Protein AF-A0A7C6B8F6-F1 (afdb_monomer_lite)

Radius of gyration: 16.32 Å; chains: 1; bounding box: 37×28×40 Å

Foldseek 3Di:
DDDPDPVVVCVVPLLVDQAEEELADDDCDPHNVVSVVSVHHYYYNPVVVLQVVLVVVCVVVVNPDDSVVSSVVSVVVVVD

Structure (mmCIF, N/CA/C/O backbone):
data_AF-A0A7C6B8F6-F1
#
_entry.id   AF-A0A7C6B8F6-F1
#
loop_
_atom_site.group_PDB
_atom_site.id
_atom_site.type_symbol
_atom_site.label_atom_id
_atom_site.label_alt_id
_atom_site.label_comp_id
_atom_site.label_asym_id
_atom_site.label_entity_id
_atom_site.label_seq_id
_atom_site.pdbx_PDB_ins_code
_atom_site.Cartn_x
_atom_site.Cartn_y
_atom_site.Cartn_z
_atom_site.occupancy
_atom_site.B_iso_or_equiv
_atom_site.auth_seq_id
_atom_site.auth_comp_id
_atom_site.auth_asym_id
_atom_site.auth_atom_id
_atom_site.pdbx_PDB_model_num
ATOM 1 N N . GLU A 1 1 ? -19.075 10.307 3.763 1.00 63.38 1 GLU A N 1
ATOM 2 C CA . GLU A 1 1 ? -18.399 9.040 3.402 1.00 63.38 1 GLU A CA 1
ATOM 3 C C . GLU A 1 1 ? -18.825 7.938 4.361 1.00 63.38 1 GLU A C 1
ATOM 5 O O . GLU A 1 1 ? -19.132 8.251 5.507 1.00 63.38 1 GLU A O 1
ATOM 10 N N . ALA A 1 2 ? -18.878 6.688 3.894 1.00 88.38 2 ALA A N 1
ATOM 11 C CA . ALA A 1 2 ? -19.336 5.529 4.665 1.00 88.38 2 ALA A CA 1
ATOM 12 C C . ALA A 1 2 ? -18.179 4.561 4.976 1.00 88.38 2 ALA A C 1
ATOM 14 O O . ALA A 1 2 ? -17.129 4.612 4.337 1.00 88.38 2 ALA A O 1
ATOM 15 N N . LEU A 1 3 ? -18.373 3.686 5.967 1.00 95.69 3 LEU A N 1
ATOM 16 C CA . LEU A 1 3 ? -17.479 2.552 6.226 1.00 95.69 3 LEU A CA 1
ATOM 17 C C . LEU A 1 3 ? -17.547 1.537 5.063 1.00 95.69 3 LEU A C 1
ATOM 19 O O . LEU A 1 3 ? -18.592 1.435 4.419 1.00 95.69 3 LEU A O 1
ATOM 23 N N . PRO A 1 4 ? -16.481 0.752 4.812 1.00 94.75 4 PRO A N 1
ATOM 24 C CA . PRO A 1 4 ? -16.422 -0.207 3.701 1.00 94.75 4 PRO A CA 1
ATOM 25 C C . PRO A 1 4 ? -17.370 -1.397 3.895 1.00 94.75 4 PRO A C 1
ATOM 27 O O . PRO A 1 4 ? -17.690 -2.109 2.949 1.00 94.75 4 PRO A O 1
ATOM 30 N N . CYS A 1 5 ? -17.811 -1.629 5.130 1.00 95.94 5 CYS A N 1
ATOM 31 C CA . CYS A 1 5 ? -18.783 -2.643 5.501 1.00 95.94 5 CYS A CA 1
ATOM 32 C C . CYS A 1 5 ? -19.472 -2.236 6.820 1.00 95.94 5 CYS A C 1
ATOM 34 O O . CYS A 1 5 ? -19.044 -1.270 7.465 1.00 95.94 5 CYS A O 1
ATOM 36 N N . PRO A 1 6 ? -20.534 -2.943 7.249 1.00 96.75 6 PRO A N 1
ATOM 37 C CA . PRO A 1 6 ? -21.165 -2.693 8.539 1.00 96.75 6 PRO A CA 1
ATOM 38 C C . PRO A 1 6 ? -20.162 -2.720 9.700 1.00 96.75 6 PRO A C 1
ATOM 40 O O . PRO A 1 6 ? -19.329 -3.621 9.803 1.00 96.75 6 PRO A O 1
ATOM 43 N N . GLU A 1 7 ? -20.295 -1.774 10.630 1.00 95.44 7 GLU A N 1
ATOM 44 C CA . GLU A 1 7 ? -19.374 -1.609 11.766 1.00 95.44 7 GLU A CA 1
ATOM 45 C C . GLU A 1 7 ? -19.241 -2.882 12.620 1.00 95.44 7 GLU A C 1
ATOM 47 O O . GLU A 1 7 ? -18.173 -3.174 13.152 1.00 95.44 7 GLU A O 1
ATOM 52 N N . ALA A 1 8 ? -20.303 -3.689 12.708 1.00 97.12 8 ALA A N 1
ATOM 53 C CA . ALA A 1 8 ? -20.291 -4.967 13.417 1.00 97.12 8 ALA A CA 1
ATOM 54 C C . ALA A 1 8 ? -19.254 -5.965 12.864 1.00 97.12 8 ALA A C 1
ATOM 56 O O . ALA A 1 8 ? -18.751 -6.795 13.619 1.00 97.12 8 ALA A O 1
ATOM 57 N N . ILE A 1 9 ? -18.924 -5.892 11.571 1.00 97.31 9 ILE A N 1
ATOM 58 C CA . ILE A 1 9 ? -17.870 -6.712 10.960 1.00 97.31 9 ILE A CA 1
ATOM 59 C C . ILE A 1 9 ? -16.504 -6.162 11.365 1.00 97.31 9 ILE A C 1
ATOM 61 O O . ILE A 1 9 ? -15.654 -6.918 11.832 1.00 97.31 9 ILE A O 1
ATOM 65 N N . LEU A 1 10 ? -16.315 -4.842 11.267 1.00 97.25 10 LEU A N 1
ATOM 66 C CA . LEU A 1 10 ? -15.061 -4.179 11.637 1.00 97.25 10 LEU A CA 1
ATOM 67 C C . LEU A 1 10 ? -14.688 -4.435 13.101 1.00 97.25 10 LEU A C 1
ATOM 69 O O . LEU A 1 10 ? -13.553 -4.819 13.375 1.00 9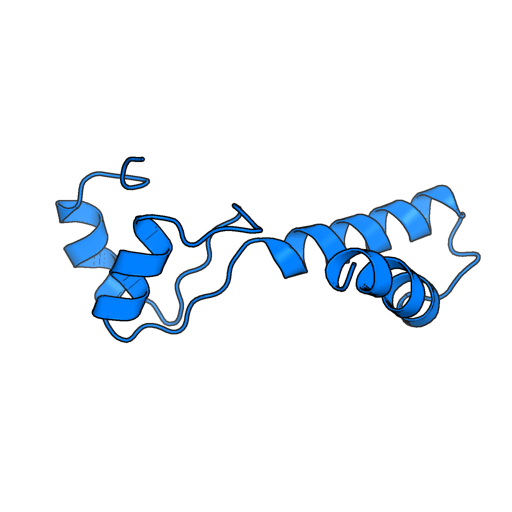7.25 10 LEU A O 1
ATOM 73 N N . LYS A 1 11 ? -15.665 -4.359 14.013 1.00 96.56 11 LYS A N 1
ATOM 74 C CA . LYS A 1 11 ? -15.496 -4.682 15.440 1.00 96.56 11 LYS A CA 1
ATOM 75 C C . LYS A 1 11 ? -15.004 -6.106 15.696 1.00 96.56 11 LYS A C 1
ATOM 77 O O . LYS A 1 11 ? -14.388 -6.351 16.725 1.00 96.56 11 LYS A O 1
ATOM 82 N N . LYS A 1 12 ? -15.272 -7.045 14.785 1.00 96.94 12 LYS A N 1
ATOM 83 C CA . LYS A 1 12 ? -14.807 -8.434 14.901 1.00 96.94 12 LYS A CA 1
ATOM 84 C C . LYS A 1 12 ? -13.414 -8.626 14.309 1.00 96.94 12 LYS A C 1
ATOM 86 O O . LYS A 1 12 ? -12.616 -9.350 14.889 1.00 96.94 12 LYS A O 1
ATOM 91 N N . VAL A 1 13 ? -13.120 -7.998 13.168 1.00 97.25 13 VAL A N 1
ATOM 92 C CA . VAL A 1 13 ? -11.899 -8.296 12.395 1.00 97.25 13 VAL A CA 1
ATOM 93 C C . VAL A 1 13 ? -10.725 -7.369 12.713 1.00 97.25 13 VAL A C 1
ATOM 95 O O . VAL A 1 13 ? -9.582 -7.827 12.773 1.00 97.25 13 VAL A O 1
ATOM 98 N N . VAL A 1 14 ? -10.982 -6.079 12.961 1.00 97.19 14 VAL A N 1
ATOM 99 C CA . VAL A 1 14 ? -9.933 -5.069 13.181 1.00 97.19 14 VAL A CA 1
ATOM 100 C C . VAL A 1 14 ? -9.120 -5.349 14.447 1.00 97.19 14 VAL A C 1
ATOM 102 O O . VAL A 1 14 ? -7.894 -5.295 14.351 1.00 97.19 14 VAL A O 1
ATOM 105 N N . PRO A 1 15 ? -9.704 -5.747 15.598 1.00 95.62 15 PRO A N 1
ATOM 106 C CA . PRO A 1 15 ? -8.918 -6.046 16.799 1.00 95.62 15 PRO A CA 1
ATOM 107 C C . PRO A 1 15 ? -7.890 -7.166 16.606 1.00 95.62 15 PRO A C 1
ATOM 109 O O . PRO A 1 15 ? -6.801 -7.098 17.175 1.00 95.62 15 PRO A O 1
ATOM 112 N N . SER A 1 16 ? -8.185 -8.160 15.762 1.00 96.06 16 SER A N 1
ATOM 113 C CA . SER A 1 16 ? -7.247 -9.237 15.412 1.00 96.06 16 SER A CA 1
ATOM 114 C C . SER A 1 16 ? -6.281 -8.887 14.275 1.00 96.06 16 SER A C 1
ATOM 116 O O . SER A 1 16 ? -5.298 -9.596 14.063 1.00 96.06 16 SER A O 1
ATOM 118 N N . ALA A 1 17 ? -6.531 -7.805 13.534 1.00 97.44 17 ALA A N 1
ATOM 119 C CA . ALA A 1 17 ? -5.697 -7.418 12.405 1.00 97.44 17 ALA A CA 1
ATOM 120 C C . ALA A 1 17 ? -4.319 -6.917 12.867 1.00 97.44 17 ALA A C 1
ATOM 122 O O . ALA A 1 17 ? -4.193 -6.231 13.890 1.00 97.44 17 ALA A O 1
ATOM 123 N N . LYS A 1 18 ? -3.282 -7.236 12.083 1.00 97.81 18 LYS A N 1
ATOM 124 C CA . LYS A 1 18 ? -1.917 -6.715 12.281 1.00 97.81 18 LYS A CA 1
ATOM 125 C C . LYS A 1 18 ? -1.767 -5.281 11.766 1.00 97.81 18 LYS A C 1
ATOM 127 O O . LYS A 1 18 ? -1.020 -4.503 12.345 1.00 97.81 18 LYS A O 1
ATOM 132 N N . ALA A 1 19 ? -2.485 -4.949 10.699 1.00 97.38 19 ALA A N 1
ATOM 133 C CA . ALA A 1 19 ? -2.556 -3.625 10.100 1.00 97.38 19 ALA A CA 1
ATOM 134 C C . ALA A 1 19 ? -3.874 -3.490 9.324 1.00 97.38 19 ALA A C 1
ATOM 136 O O . ALA A 1 19 ? -4.497 -4.495 8.971 1.00 97.38 19 ALA A O 1
ATOM 137 N N . CYS A 1 20 ? -4.279 -2.256 9.046 1.00 97.75 20 CYS A N 1
ATOM 138 C CA . CYS A 1 20 ? -5.431 -1.944 8.209 1.00 97.75 20 CYS A CA 1
ATOM 139 C C . CYS A 1 20 ? -4.976 -1.080 7.035 1.00 97.75 20 CYS A C 1
ATOM 141 O O . CYS A 1 20 ? -4.407 -0.008 7.235 1.00 97.75 20 CYS A O 1
ATOM 143 N N . VAL A 1 21 ? -5.216 -1.556 5.818 1.00 97.00 21 VAL A N 1
ATOM 144 C CA . VAL A 1 21 ? -4.783 -0.884 4.592 1.00 97.00 21 VAL A CA 1
ATOM 145 C C . VAL A 1 21 ? -6.010 -0.547 3.761 1.00 97.00 21 VAL A C 1
ATOM 147 O O . VAL A 1 21 ? -6.889 -1.393 3.603 1.00 97.00 21 VAL A O 1
ATOM 150 N N . ASP A 1 22 ? -6.074 0.683 3.270 1.00 96.94 22 ASP A N 1
ATOM 151 C CA . ASP A 1 22 ? -7.099 1.146 2.335 1.00 96.94 22 ASP A CA 1
ATOM 152 C C . ASP A 1 22 ? -6.439 1.418 0.981 1.00 96.94 22 ASP A C 1
ATOM 154 O O . ASP A 1 22 ? -5.308 1.891 0.938 1.00 96.94 22 ASP A O 1
ATOM 158 N N . VAL A 1 23 ? -7.121 1.104 -0.120 1.00 95.62 23 VAL A N 1
ATOM 159 C CA . VAL A 1 23 ? -6.614 1.358 -1.483 1.00 95.62 23 VAL A CA 1
ATOM 160 C C . VAL A 1 23 ? -6.840 2.805 -1.920 1.00 95.62 23 VAL A C 1
ATOM 162 O O . VAL A 1 23 ? -6.248 3.265 -2.893 1.00 95.62 23 VAL A O 1
ATOM 165 N N . ILE A 1 24 ? -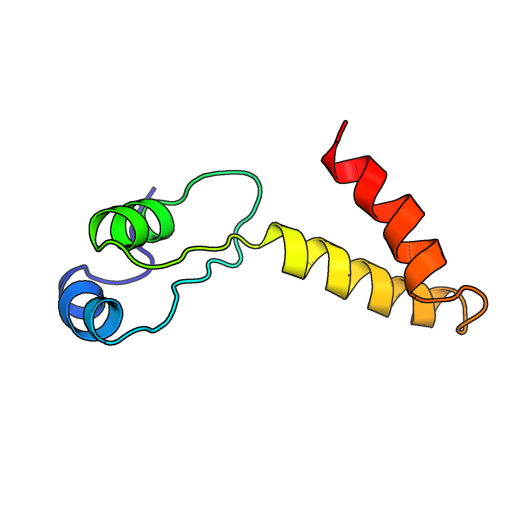7.702 3.533 -1.209 1.00 94.50 24 ILE A N 1
ATOM 166 C CA . ILE A 1 24 ? -7.910 4.964 -1.416 1.00 94.50 24 ILE A CA 1
ATOM 167 C C . ILE A 1 24 ? -6.671 5.718 -0.918 1.00 94.50 24 ILE A C 1
ATOM 169 O O . ILE A 1 24 ? -6.145 5.417 0.151 1.00 94.50 24 ILE A O 1
ATOM 173 N N . TYR A 1 25 ? -6.224 6.713 -1.681 1.00 92.88 25 TYR A N 1
ATOM 174 C CA . TYR A 1 25 ? -5.066 7.558 -1.377 1.00 92.88 25 TYR A CA 1
ATOM 175 C C . TYR A 1 25 ? -5.456 9.038 -1.261 1.00 92.88 25 TYR A C 1
ATOM 177 O O . TYR A 1 25 ? -6.543 9.447 -1.682 1.00 92.88 25 TYR A O 1
ATOM 185 N N . GLY A 1 26 ? -4.572 9.845 -0.669 1.00 87.56 26 GLY A N 1
ATOM 186 C CA . GLY A 1 26 ? -4.708 11.309 -0.622 1.00 87.56 26 GLY A CA 1
ATOM 187 C C . GLY A 1 26 ? -5.768 11.846 0.350 1.00 87.56 26 GLY A C 1
ATOM 188 O O . GLY A 1 26 ? -6.007 13.051 0.393 1.00 87.56 26 GLY A O 1
ATOM 189 N N . LYS A 1 27 ? -6.413 10.981 1.143 1.00 91.50 27 LYS A N 1
ATOM 190 C CA . LYS A 1 27 ? -7.345 11.379 2.209 1.00 91.50 27 LYS A CA 1
ATOM 191 C C . LYS A 1 27 ? -7.449 10.325 3.307 1.00 91.50 27 LYS A C 1
ATOM 193 O O . LYS A 1 27 ? -7.293 9.132 3.064 1.00 91.50 27 LYS A O 1
ATOM 198 N N . GLU A 1 28 ? -7.790 10.759 4.518 1.00 94.38 28 GLU A N 1
ATOM 199 C CA . GLU A 1 28 ? -8.139 9.840 5.602 1.00 94.38 28 GLU A CA 1
ATOM 200 C C . GLU A 1 28 ? -9.586 9.356 5.442 1.00 94.38 28 GLU A C 1
ATOM 202 O O . GLU A 1 28 ? -10.533 10.116 5.641 1.00 94.38 28 GLU A O 1
ATOM 207 N N . THR A 1 29 ? -9.761 8.077 5.108 1.00 97.00 29 THR A N 1
ATOM 208 C CA . THR A 1 29 ? -11.091 7.469 4.965 1.00 97.00 29 THR A CA 1
ATOM 209 C C . THR A 1 29 ? -11.723 7.149 6.327 1.00 97.00 29 THR A C 1
ATOM 211 O O . THR A 1 29 ? -11.011 6.978 7.327 1.00 97.00 29 THR A O 1
ATOM 214 N N . PRO A 1 30 ? -13.059 6.977 6.405 1.00 97.25 30 PRO A N 1
ATOM 215 C CA . PRO A 1 30 ? -13.721 6.512 7.625 1.00 97.25 30 PRO A CA 1
ATOM 216 C C . PRO A 1 30 ? -13.153 5.192 8.167 1.00 97.25 30 PRO A C 1
ATOM 218 O O . PRO A 1 30 ? -13.104 5.002 9.382 1.00 97.25 30 PRO A O 1
ATOM 221 N N . PHE A 1 31 ? -12.689 4.301 7.284 1.00 97.62 31 PHE A N 1
ATOM 222 C CA . PHE A 1 31 ? -12.052 3.041 7.664 1.00 97.62 31 PHE A CA 1
ATOM 223 C C . PHE A 1 31 ? -10.690 3.254 8.322 1.00 97.62 31 PHE A C 1
ATOM 225 O O . PHE A 1 31 ? -10.459 2.746 9.420 1.00 97.62 31 PHE A O 1
ATOM 232 N N . LEU A 1 32 ? -9.810 4.043 7.699 1.00 97.12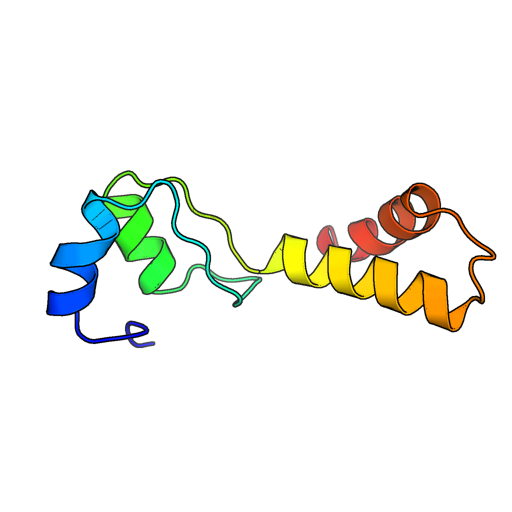 32 LEU A N 1
ATOM 233 C CA . LEU A 1 32 ? -8.495 4.343 8.268 1.00 97.12 32 LEU A CA 1
ATOM 234 C C . LEU A 1 32 ? -8.629 5.086 9.600 1.00 97.12 32 LEU A C 1
ATOM 236 O O . LEU A 1 32 ? -7.940 4.761 10.566 1.00 97.12 32 LEU A O 1
ATOM 240 N N . LYS A 1 33 ? -9.585 6.016 9.696 1.00 97.06 33 LYS A N 1
ATOM 241 C CA . LYS A 1 33 ? -9.909 6.705 10.949 1.00 97.06 33 LYS A CA 1
ATOM 242 C C . LYS A 1 33 ? -10.382 5.739 12.037 1.00 97.06 33 LYS A C 1
ATOM 244 O O . LYS A 1 33 ? -9.980 5.878 13.191 1.00 97.06 33 LYS A O 1
ATOM 249 N N . TYR A 1 34 ? -11.223 4.762 11.690 1.00 96.88 34 TYR A N 1
ATOM 250 C CA . TYR A 1 34 ? -11.654 3.708 12.61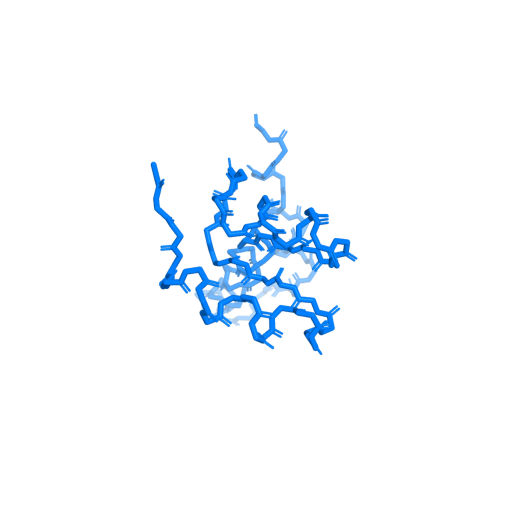2 1.00 96.88 34 TYR A CA 1
ATOM 251 C C . TYR A 1 34 ? -10.465 2.853 13.080 1.00 96.88 34 TYR A C 1
ATOM 253 O O . TYR A 1 34 ? -10.254 2.698 14.279 1.00 96.88 34 TYR A O 1
ATOM 261 N N . ALA A 1 35 ? -9.627 2.378 12.157 1.00 97.25 35 ALA A N 1
ATOM 262 C CA . ALA A 1 35 ? -8.464 1.556 12.482 1.00 97.25 35 ALA A CA 1
ATOM 263 C C . ALA A 1 35 ? -7.436 2.282 13.373 1.00 97.25 35 ALA A C 1
ATOM 265 O O . ALA A 1 35 ? -6.918 1.689 14.322 1.00 97.25 35 ALA A O 1
ATOM 266 N N . LYS A 1 36 ? -7.195 3.582 13.139 1.00 96.62 36 LYS A N 1
ATOM 267 C CA . LYS A 1 36 ? -6.345 4.412 14.012 1.00 96.62 36 LYS A CA 1
ATOM 268 C C . LYS A 1 36 ? -6.907 4.525 15.430 1.00 96.62 36 LYS A C 1
ATOM 270 O O . LYS A 1 36 ? -6.142 4.449 16.390 1.00 96.62 36 LYS A O 1
ATOM 275 N N . LYS A 1 37 ? -8.232 4.669 15.585 1.00 96.12 37 LYS A N 1
ATOM 276 C CA . LYS A 1 37 ? -8.890 4.679 16.908 1.00 96.12 37 LYS A CA 1
ATOM 277 C C . LYS A 1 37 ? -8.709 3.354 17.651 1.00 96.12 37 LYS A C 1
ATOM 279 O O . LYS A 1 37 ? -8.459 3.370 18.851 1.00 96.12 37 LYS A O 1
ATOM 284 N N . GLU A 1 38 ? -8.732 2.237 16.928 1.00 95.56 38 GLU A N 1
ATOM 285 C CA . GLU A 1 38 ? -8.428 0.891 17.443 1.00 95.56 38 GLU A CA 1
ATOM 286 C C . GLU A 1 38 ? -6.913 0.635 17.629 1.00 95.56 38 GLU A C 1
ATOM 288 O O . GLU A 1 38 ? -6.489 -0.498 17.868 1.00 95.56 38 GLU A O 1
ATOM 293 N N . LYS A 1 39 ? -6.078 1.682 17.524 1.00 96.62 39 LYS A N 1
ATOM 294 C CA . LYS A 1 39 ? -4.612 1.644 17.670 1.00 96.62 39 LYS A CA 1
ATOM 295 C C . LYS A 1 39 ? -3.932 0.656 16.719 1.00 96.62 39 LYS A C 1
ATOM 297 O O . LYS A 1 39 ? -2.913 0.053 17.061 1.00 96.62 39 LYS A O 1
ATOM 302 N N . LYS A 1 40 ? -4.490 0.480 15.520 1.00 97.62 40 LYS A N 1
ATOM 303 C CA . LYS A 1 40 ? -3.894 -0.357 14.479 1.00 97.62 40 LYS A CA 1
ATOM 304 C C . LYS A 1 40 ? -2.966 0.454 13.583 1.00 97.62 40 LYS A C 1
ATOM 306 O O . LYS A 1 40 ? -3.297 1.591 13.250 1.00 97.62 40 LYS A O 1
ATOM 311 N N . PRO A 1 41 ? -1.827 -0.122 13.158 1.00 97.75 41 PRO A N 1
ATOM 312 C CA . PRO A 1 41 ? -1.038 0.443 12.075 1.00 97.75 41 PRO A CA 1
ATOM 313 C C . PRO A 1 41 ? -1.907 0.593 10.827 1.00 97.75 41 PRO A C 1
ATOM 315 O O . PRO A 1 41 ? -2.613 -0.344 10.442 1.00 97.75 41 PRO A O 1
ATOM 318 N N . THR A 1 42 ? -1.852 1.765 10.201 1.00 97.50 42 THR A N 1
ATOM 319 C CA . THR A 1 42 ? -2.648 2.078 9.014 1.00 97.50 42 THR A CA 1
ATOM 320 C C . THR A 1 42 ? -1.785 2.525 7.855 1.00 97.50 42 THR A C 1
ATOM 322 O O . THR A 1 42 ? -0.820 3.257 8.071 1.00 97.50 42 THR A O 1
ATOM 325 N N . LYS A 1 43 ? -2.185 2.163 6.637 1.00 96.38 43 LYS A N 1
ATOM 326 C CA . LYS A 1 43 ? -1.588 2.666 5.398 1.00 96.38 43 LYS A CA 1
ATOM 327 C C . LYS A 1 43 ? -2.677 2.943 4.368 1.00 96.38 43 LYS A C 1
ATOM 329 O O . LYS A 1 43 ? -3.690 2.246 4.355 1.00 96.38 43 LYS A O 1
ATOM 334 N N . ASP A 1 44 ? -2.493 3.981 3.570 1.00 95.75 44 ASP A N 1
ATOM 335 C CA . ASP A 1 44 ? -3.387 4.303 2.463 1.00 95.75 44 ASP A CA 1
ATOM 336 C C . ASP A 1 44 ? -2.867 3.683 1.153 1.00 95.75 44 ASP A C 1
ATOM 338 O O . ASP A 1 44 ? -1.893 2.919 1.1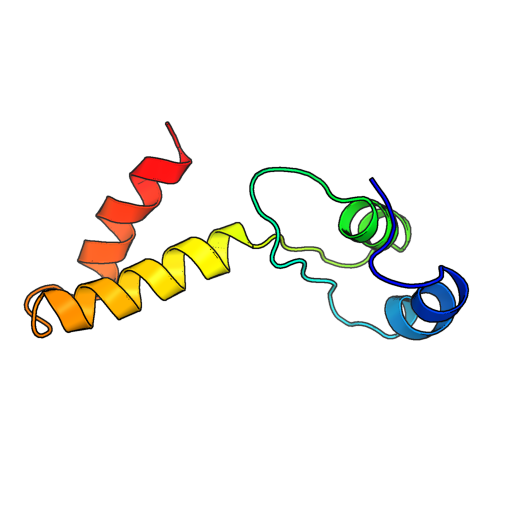44 1.00 95.75 44 ASP A O 1
ATOM 342 N N . GLY A 1 45 ? -3.527 4.010 0.043 1.00 95.81 45 GLY A N 1
ATOM 343 C CA . GLY A 1 45 ? -3.190 3.472 -1.269 1.00 95.81 45 GLY A CA 1
ATOM 344 C C . GLY A 1 45 ? -1.987 4.128 -1.944 1.00 95.81 45 GLY A C 1
ATOM 345 O O . GLY A 1 45 ? -1.660 3.732 -3.059 1.00 95.81 45 GLY A O 1
ATOM 346 N N . SER A 1 46 ? -1.339 5.123 -1.328 1.00 94.56 46 SER A N 1
ATOM 347 C CA . SER A 1 46 ? -0.337 5.958 -2.007 1.00 94.56 46 SER A CA 1
ATOM 348 C C . SER A 1 46 ? 0.873 5.144 -2.469 1.00 94.56 46 SER A C 1
ATOM 350 O O . SER A 1 46 ? 1.291 5.247 -3.620 1.00 94.56 46 SER A O 1
ATOM 352 N N . ASP A 1 47 ? 1.378 4.248 -1.619 1.00 94.00 47 ASP A N 1
ATOM 353 C CA . ASP A 1 47 ? 2.441 3.323 -2.010 1.00 94.00 47 ASP A CA 1
ATOM 354 C C . ASP A 1 47 ? 1.971 2.383 -3.120 1.00 94.00 47 ASP A C 1
ATOM 356 O O . ASP A 1 47 ? 2.662 2.228 -4.120 1.00 94.00 47 ASP A O 1
ATOM 360 N N . MET A 1 48 ? 0.787 1.775 -2.978 1.00 95.56 48 MET A N 1
ATOM 361 C CA . MET A 1 48 ? 0.250 0.880 -4.006 1.00 95.56 48 MET A CA 1
ATOM 362 C C . MET A 1 48 ? 0.195 1.586 -5.365 1.00 95.56 48 MET A C 1
ATOM 364 O O . MET A 1 48 ? 0.625 0.995 -6.351 1.00 95.56 48 MET A O 1
ATOM 368 N N . LEU A 1 49 ? -0.270 2.841 -5.398 1.00 95.94 49 LEU A N 1
ATOM 369 C CA . LEU A 1 49 ? -0.316 3.697 -6.584 1.00 95.94 49 LEU A CA 1
ATOM 370 C C . LEU A 1 49 ? 1.077 3.945 -7.183 1.00 95.94 49 LEU A C 1
ATOM 372 O O . LEU A 1 49 ? 1.226 3.875 -8.401 1.00 95.94 49 LEU A O 1
ATOM 376 N N . LEU A 1 50 ? 2.093 4.211 -6.360 1.00 95.69 50 LEU A N 1
ATOM 377 C CA . LEU A 1 50 ? 3.465 4.408 -6.833 1.00 95.69 50 LEU A CA 1
ATOM 378 C C . LEU A 1 50 ? 4.059 3.106 -7.396 1.00 95.69 50 LEU A C 1
ATOM 380 O O . LEU A 1 50 ? 4.503 3.071 -8.541 1.00 95.69 50 LEU A O 1
ATOM 384 N N . TYR A 1 51 ? 4.025 2.020 -6.619 1.00 96.25 51 TYR A N 1
ATOM 385 C CA . TYR A 1 51 ? 4.652 0.743 -6.980 1.00 96.25 51 TYR A CA 1
ATOM 386 C C . TYR A 1 51 ? 4.038 0.119 -8.236 1.00 96.25 51 TYR A C 1
ATOM 388 O O . TYR A 1 51 ? 4.772 -0.368 -9.093 1.00 96.25 51 TYR A O 1
ATOM 396 N N . GLN A 1 52 ? 2.710 0.174 -8.391 1.00 96.81 52 GLN A N 1
ATOM 397 C CA . GLN A 1 52 ? 2.075 -0.302 -9.625 1.00 96.81 52 GLN A CA 1
ATOM 398 C C . GLN A 1 52 ? 2.483 0.540 -10.844 1.00 96.81 52 GLN A C 1
ATOM 400 O O . GLN A 1 52 ? 2.658 -0.008 -11.929 1.00 96.81 52 GLN A O 1
ATOM 405 N N . GLY A 1 53 ? 2.690 1.849 -10.657 1.00 96.25 53 GLY A N 1
ATOM 406 C CA . GLY A 1 53 ? 3.135 2.757 -11.712 1.00 96.25 53 GLY A CA 1
ATOM 407 C C . GLY A 1 53 ? 4.559 2.450 -12.160 1.00 96.25 53 GLY A C 1
ATOM 408 O O . GLY A 1 53 ? 4.818 2.413 -13.360 1.00 96.25 53 GLY A O 1
ATOM 409 N N . ILE A 1 54 ? 5.448 2.143 -11.210 1.00 97.12 54 ILE A N 1
ATOM 410 C CA . ILE A 1 54 ? 6.826 1.730 -11.498 1.00 97.12 54 ILE A CA 1
ATOM 411 C C . ILE A 1 54 ? 6.835 0.443 -12.330 1.00 97.12 54 ILE A C 1
ATOM 413 O O . ILE A 1 54 ? 7.426 0.422 -13.405 1.00 97.12 54 ILE A O 1
ATOM 417 N N . ILE A 1 55 ? 6.114 -0.595 -11.886 1.00 96.62 55 ILE A N 1
ATOM 418 C CA . ILE A 1 55 ? 6.030 -1.881 -12.601 1.00 96.62 55 ILE A CA 1
ATOM 419 C C . ILE A 1 55 ? 5.467 -1.681 -14.015 1.00 96.62 55 ILE A C 1
ATOM 421 O O . ILE A 1 55 ? 6.006 -2.205 -14.987 1.00 96.62 55 ILE A O 1
ATOM 425 N N . ALA A 1 56 ? 4.390 -0.902 -14.158 1.00 97.81 56 ALA A N 1
ATOM 426 C CA . ALA A 1 56 ? 3.818 -0.609 -15.470 1.00 97.81 56 ALA A CA 1
ATOM 427 C C . ALA A 1 56 ? 4.820 0.119 -16.382 1.00 97.81 56 ALA A C 1
ATOM 429 O O . ALA A 1 56 ? 4.933 -0.205 -17.564 1.00 97.81 56 ALA A O 1
ATOM 430 N N . PHE A 1 57 ? 5.578 1.068 -15.833 1.00 97.69 57 PHE A N 1
ATOM 431 C CA . PHE A 1 57 ? 6.584 1.818 -16.575 1.00 97.69 57 PHE A CA 1
ATOM 432 C C . PHE A 1 57 ? 7.762 0.948 -17.026 1.00 97.69 57 PHE A C 1
ATOM 434 O O . PHE A 1 57 ? 8.223 1.113 -18.155 1.00 97.69 57 PHE A O 1
ATOM 441 N N . GLU A 1 58 ? 8.203 -0.013 -16.205 1.00 97.00 58 GLU A N 1
ATOM 442 C CA . GLU A 1 58 ? 9.201 -1.014 -16.610 1.00 97.00 58 GLU A CA 1
ATOM 443 C C . GLU A 1 58 ? 8.743 -1.773 -17.861 1.00 97.00 58 GLU A C 1
ATOM 445 O O . GLU A 1 58 ? 9.519 -1.922 -18.804 1.00 97.00 58 GLU A O 1
ATOM 450 N N . TYR A 1 59 ? 7.472 -2.189 -17.919 1.00 96.88 59 TYR A N 1
ATOM 451 C CA . TYR A 1 59 ? 6.917 -2.836 -19.110 1.00 96.88 59 TYR A CA 1
ATOM 452 C C . TYR A 1 59 ? 6.822 -1.887 -20.308 1.00 96.88 59 TYR A C 1
ATOM 454 O O . TYR A 1 59 ? 7.202 -2.270 -21.413 1.00 96.88 59 TYR A O 1
ATOM 462 N N . PHE A 1 60 ? 6.353 -0.652 -20.112 1.00 97.75 60 PHE A N 1
ATOM 463 C CA . PHE A 1 60 ? 6.239 0.333 -21.196 1.00 97.75 60 PHE A CA 1
ATOM 464 C C . PHE A 1 60 ? 7.589 0.749 -21.784 1.00 97.75 60 PHE A C 1
ATOM 466 O O . PHE A 1 60 ? 7.651 1.138 -22.948 1.00 97.75 60 PHE A O 1
ATOM 473 N N . CYS A 1 61 ? 8.658 0.664 -20.993 1.00 97.12 61 CYS A N 1
ATOM 474 C CA . CYS A 1 61 ? 10.011 1.017 -21.407 1.00 97.12 61 CYS A CA 1
ATOM 475 C C . CYS A 1 61 ? 10.890 -0.203 -21.700 1.00 97.12 61 CYS A C 1
ATOM 477 O O . CYS A 1 61 ? 12.106 -0.041 -21.772 1.00 97.12 61 CYS A O 1
ATOM 479 N N . GLU A 1 62 ? 10.313 -1.403 -21.831 1.00 97.12 62 GLU A N 1
ATOM 480 C CA . GLU A 1 62 ? 11.051 -2.646 -22.102 1.00 97.12 62 GLU A CA 1
ATOM 481 C C . GLU A 1 62 ? 12.252 -2.844 -21.151 1.00 97.12 62 GLU A C 1
ATOM 483 O O . GLU A 1 62 ? 13.335 -3.250 -21.564 1.00 97.12 62 GLU A O 1
ATOM 488 N N . GLN A 1 63 ? 12.068 -2.521 -19.864 1.00 94.19 63 GLN A N 1
ATOM 489 C CA . GLN A 1 63 ? 13.088 -2.610 -18.805 1.00 94.19 63 GLN A CA 1
ATOM 490 C C . GLN A 1 63 ? 14.351 -1.763 -19.067 1.00 94.19 63 GLN A C 1
ATOM 492 O O . GLN A 1 63 ? 15.427 -2.053 -18.549 1.00 94.19 63 GLN A O 1
ATOM 497 N N . LYS A 1 64 ? 14.233 -0.684 -19.852 1.00 97.75 64 LYS A N 1
ATOM 498 C CA . LYS A 1 64 ? 15.336 0.251 -20.134 1.00 97.75 64 LYS A CA 1
ATOM 499 C C . LYS A 1 64 ? 15.843 1.008 -18.902 1.00 97.75 64 LYS A C 1
ATOM 501 O O . LYS A 1 64 ? 16.992 1.443 -18.895 1.00 97.75 64 LYS A O 1
ATOM 506 N N . PHE A 1 65 ? 14.988 1.196 -17.903 1.00 96.50 65 PHE A N 1
ATOM 507 C CA . PHE A 1 65 ? 15.296 1.906 -16.664 1.00 96.50 65 PHE A CA 1
ATOM 508 C C . PHE A 1 65 ? 15.156 0.946 -15.489 1.00 96.50 65 PHE A C 1
ATOM 510 O O . PHE A 1 65 ? 14.287 0.073 -15.507 1.00 96.50 65 PHE A O 1
ATOM 517 N N . SER A 1 66 ? 15.996 1.114 -14.472 1.00 95.62 66 SER A N 1
ATOM 518 C CA . SER A 1 66 ? 15.901 0.331 -13.244 1.00 95.62 66 SER A CA 1
ATOM 519 C C . SER A 1 66 ? 14.737 0.788 -12.367 1.00 95.62 66 SER A C 1
ATOM 521 O O . SER A 1 66 ? 14.309 1.944 -12.397 1.00 95.62 66 SER A O 1
ATOM 523 N N . PHE A 1 67 ? 14.273 -0.127 -11.519 1.00 94.38 67 PHE A N 1
ATOM 524 C CA . PHE A 1 67 ? 13.227 0.126 -10.537 1.00 94.38 67 PHE A CA 1
ATOM 525 C C . PHE A 1 67 ? 13.479 1.392 -9.693 1.00 94.38 67 PHE A C 1
ATOM 527 O O . PHE A 1 67 ? 12.574 2.205 -9.506 1.00 94.38 67 PHE A O 1
ATOM 534 N N . GLU A 1 68 ? 14.708 1.581 -9.192 1.00 95.88 68 GLU A N 1
ATOM 535 C CA . GLU A 1 68 ? 15.039 2.730 -8.337 1.00 95.88 68 GLU A CA 1
ATOM 536 C C . GLU A 1 68 ? 15.084 4.052 -9.119 1.00 95.88 68 GLU A C 1
ATOM 538 O O . GLU A 1 68 ? 14.617 5.057 -8.591 1.00 95.88 68 GLU A O 1
ATOM 543 N N . GLU A 1 69 ? 15.540 4.057 -10.380 1.00 96.62 69 GLU A N 1
ATOM 544 C CA . GLU A 1 69 ? 15.497 5.258 -11.236 1.00 96.62 69 GLU A CA 1
ATOM 545 C C . GLU A 1 69 ? 14.053 5.727 -11.460 1.00 96.62 69 GLU A C 1
ATOM 547 O O . GLU A 1 69 ? 13.733 6.905 -11.302 1.00 96.62 69 GLU A O 1
ATOM 552 N N . ILE A 1 70 ? 13.151 4.796 -11.783 1.00 97.06 70 ILE A N 1
ATOM 553 C CA . ILE A 1 70 ? 11.738 5.115 -12.022 1.00 97.06 70 ILE A CA 1
ATOM 554 C C . ILE A 1 70 ? 11.082 5.603 -10.728 1.00 97.06 70 ILE A C 1
ATOM 556 O O . ILE A 1 70 ? 10.346 6.591 -10.731 1.00 97.06 70 ILE A O 1
ATOM 560 N N . LYS A 1 71 ? 11.354 4.923 -9.610 1.00 96.25 71 LYS A N 1
ATOM 561 C CA . LYS A 1 71 ? 10.832 5.282 -8.291 1.00 96.25 71 LYS A CA 1
ATOM 562 C C . LYS A 1 71 ? 11.273 6.674 -7.858 1.00 96.25 71 LYS A C 1
ATOM 564 O O . LYS A 1 71 ? 10.435 7.430 -7.367 1.00 96.25 71 LYS A O 1
ATOM 569 N N . GLU A 1 72 ? 12.551 7.011 -8.039 1.00 95.62 72 GLU A N 1
ATOM 570 C CA . GLU A 1 72 ? 13.093 8.323 -7.682 1.00 95.62 72 GLU A CA 1
ATOM 571 C C . GLU A 1 72 ? 12.388 9.448 -8.444 1.00 95.62 72 GLU A C 1
ATOM 573 O O . GLU A 1 72 ? 12.073 10.481 -7.852 1.00 95.62 72 GLU A O 1
ATOM 578 N N . GLU A 1 73 ? 12.088 9.247 -9.728 1.00 95.94 73 GLU A N 1
ATOM 579 C CA . GLU A 1 73 ? 11.371 10.242 -10.524 1.00 95.94 73 GLU A CA 1
ATOM 580 C C . GLU A 1 73 ? 9.874 10.287 -10.194 1.00 95.94 73 GLU A C 1
ATOM 582 O O . GLU A 1 73 ? 9.320 11.362 -9.956 1.00 95.94 73 GLU A O 1
ATOM 587 N N . MET A 1 74 ? 9.206 9.134 -10.110 1.00 95.44 74 MET A N 1
ATOM 588 C CA . MET A 1 74 ? 7.760 9.078 -9.874 1.00 95.44 74 MET A CA 1
ATOM 589 C C . MET A 1 74 ? 7.358 9.574 -8.480 1.00 95.44 74 MET A C 1
ATOM 591 O O . MET A 1 74 ? 6.314 10.213 -8.343 1.00 95.44 74 MET A O 1
ATOM 595 N N . GLN A 1 75 ? 8.173 9.343 -7.444 1.00 94.56 75 GLN A N 1
ATOM 596 C CA . GLN A 1 75 ? 7.849 9.803 -6.087 1.00 94.56 75 GLN A CA 1
ATOM 597 C C . GLN A 1 75 ? 7.799 11.337 -5.975 1.00 94.56 75 GLN A C 1
ATOM 599 O O . GLN A 1 75 ? 7.071 11.859 -5.132 1.00 94.56 75 GLN A O 1
ATOM 604 N N . LYS A 1 76 ? 8.511 12.075 -6.843 1.00 93.62 76 LYS A N 1
ATOM 605 C CA . LYS A 1 76 ? 8.509 13.552 -6.843 1.00 93.62 76 LYS A CA 1
ATOM 606 C C . LYS A 1 76 ? 7.109 14.119 -7.102 1.00 93.62 76 LYS A C 1
ATOM 608 O O . L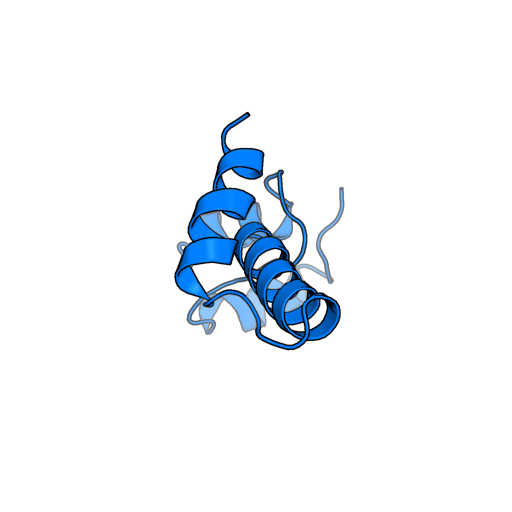YS A 1 76 ? 6.769 15.177 -6.576 1.00 93.62 76 LYS A O 1
ATOM 613 N N . ALA A 1 77 ? 6.268 13.393 -7.843 1.00 87.31 77 ALA A N 1
ATOM 614 C CA . ALA A 1 77 ? 4.883 13.780 -8.108 1.00 87.31 77 ALA A CA 1
ATOM 615 C C . ALA A 1 77 ? 3.989 13.776 -6.853 1.00 87.31 77 ALA A C 1
ATOM 617 O O . ALA A 1 77 ? 2.953 14.428 -6.849 1.00 87.31 77 ALA A O 1
ATOM 618 N N . PHE A 1 78 ? 4.383 13.067 -5.790 1.00 83.88 78 PHE A N 1
ATOM 619 C CA . PHE A 1 78 ? 3.631 12.989 -4.532 1.00 83.88 78 PHE A CA 1
ATOM 620 C C . PHE A 1 78 ? 3.999 14.113 -3.550 1.00 83.88 78 PHE A C 1
ATOM 622 O O . PHE A 1 78 ? 3.336 14.275 -2.528 1.00 83.88 78 PHE A O 1
ATOM 629 N N . THR A 1 79 ? 5.067 14.866 -3.837 1.00 74.62 79 THR A N 1
ATOM 630 C CA . THR A 1 79 ? 5.561 15.979 -3.006 1.00 74.62 79 THR A CA 1
ATOM 631 C C . THR A 1 79 ? 5.214 17.368 -3.552 1.00 74.62 79 THR A C 1
ATOM 633 O O . THR A 1 79 ? 5.552 18.361 -2.910 1.00 74.62 79 THR A O 1
ATOM 636 N N . LEU A 1 80 ? 4.582 17.431 -4.728 1.00 51.97 80 LEU A N 1
ATOM 637 C CA . LEU A 1 80 ? 4.082 18.651 -5.376 1.00 51.97 80 LEU A CA 1
ATOM 638 C C . LEU A 1 80 ? 2.686 19.018 -4.859 1.00 51.97 80 LEU A C 1
ATOM 640 O O . LEU A 1 80 ? 2.438 20.234 -4.706 1.00 51.97 80 LEU A O 1
#

Sequence (80 aa):
EALPCPEAILKKVVPSAKACVDVIYGKETPFLKYAKKEKKPTKDGSDMLLYQGIIAFEYFCEQKFSFEEIKEEMQKAFTL

Secondary structure (DSSP, 8-state):
---SS-HHHHHHHTTT-S-EE-S--SS--HHHHHHHHTT--EE-SHHHHHHHHHHHHHHHTTT-S-HHHHHHHHHGGG--

pLDDT: mean 94.57, std 6.86, range [51.97, 97.81]